Protein AF-A0A2S8WQB1-F1 (afdb_monomer)

pLDDT: mean 84.32, std 13.56, range [41.78, 97.19]

Foldseek 3Di:
DDPPPDDDPPPVVVVVVVVVVVVVVVVVVVVVCVVVVVDDDDDPVVVVVVVVVVVVVVVVQCVCCVVPNHKDALCRVCVVVPNDDSVVVVVCVVVVNFDWDQDPVRGIIGHPD

Mean predicted aligned error: 9.9 Å

Radius of gyration: 19.78 Å; Cα contacts (8 Å, |Δi|>4): 65; chains: 1; bounding box: 48×36×62 Å

Secondary structure (DSSP, 8-state):
--------THHHHHHHHHHHHHHHHHHHHHHHHHHTT------HHHHHHHHHHHHHHHHHHHHHHHHH--EEEHHHHHHHTTS--HHHHHHHHHTTSS--EE-TT--EEEE--

Structure (mmCIF, N/CA/C/O backbone):
data_AF-A0A2S8WQB1-F1
#
_entry.id   AF-A0A2S8WQB1-F1
#
loop_
_atom_site.group_PDB
_atom_site.id
_atom_site.type_symbol
_atom_site.label_atom_id
_atom_site.label_alt_id
_atom_site.label_comp_id
_atom_site.label_asym_id
_atom_site.label_entity_id
_atom_site.label_seq_id
_atom_site.pdbx_PDB_ins_code
_atom_site.Cartn_x
_atom_site.Cartn_y
_atom_site.Cartn_z
_atom_site.occupancy
_atom_site.B_iso_or_equiv
_atom_site.auth_seq_id
_atom_site.auth_comp_id
_atom_site.auth_asym_id
_atom_site.auth_atom_id
_atom_site.pdbx_PDB_model_num
ATOM 1 N N . MET A 1 1 ? -26.348 -22.701 -42.265 1.00 46.88 1 MET A N 1
ATOM 2 C CA . MET A 1 1 ? -25.260 -23.244 -41.428 1.00 46.88 1 MET A CA 1
ATOM 3 C C . MET A 1 1 ? -24.055 -22.340 -41.588 1.00 46.88 1 MET A C 1
ATOM 5 O O . MET A 1 1 ? -23.451 -22.379 -42.647 1.00 46.88 1 MET A O 1
ATOM 9 N N . SER A 1 2 ? -23.821 -21.483 -40.596 1.00 41.78 2 SER A N 1
ATOM 10 C CA . SER A 1 2 ? -22.532 -20.886 -40.214 1.00 41.78 2 SER A CA 1
ATOM 11 C C . SER A 1 2 ? -22.824 -20.047 -38.972 1.00 41.78 2 SER A C 1
ATOM 13 O O . SER A 1 2 ? -23.159 -18.871 -39.075 1.00 41.78 2 SER A O 1
ATOM 15 N N . ASP A 1 3 ? -22.801 -20.700 -37.810 1.00 42.00 3 ASP A N 1
ATOM 16 C CA . ASP A 1 3 ? -22.753 -20.016 -36.519 1.00 42.00 3 ASP A CA 1
ATOM 17 C C . ASP A 1 3 ? -21.367 -19.378 -36.389 1.00 42.00 3 ASP A C 1
ATOM 19 O O . ASP A 1 3 ? -20.368 -20.054 -36.134 1.00 42.00 3 ASP A O 1
ATOM 23 N N . SER A 1 4 ? -21.299 -18.067 -36.607 1.00 42.66 4 SER A N 1
ATOM 24 C CA . SER A 1 4 ? -20.153 -17.263 -36.199 1.00 42.66 4 SER A CA 1
ATOM 25 C C . SER A 1 4 ? -20.212 -17.116 -34.684 1.00 42.66 4 SER A C 1
ATOM 27 O O . SER A 1 4 ? -20.976 -16.312 -34.157 1.00 42.66 4 SER A O 1
ATOM 29 N N . ILE A 1 5 ? -19.419 -17.925 -33.986 1.00 49.88 5 ILE A N 1
ATOM 30 C CA . ILE A 1 5 ? -19.194 -17.795 -32.547 1.00 49.88 5 ILE A CA 1
ATOM 31 C C . ILE A 1 5 ? -18.514 -16.444 -32.302 1.00 49.88 5 ILE A C 1
ATOM 33 O O . ILE A 1 5 ? -17.320 -16.276 -32.564 1.00 49.88 5 ILE A O 1
ATOM 37 N N . ASP A 1 6 ? -19.295 -15.491 -31.804 1.00 47.50 6 ASP A N 1
ATOM 38 C CA . ASP A 1 6 ? -18.831 -14.224 -31.254 1.00 47.50 6 ASP A CA 1
ATOM 39 C C . ASP A 1 6 ? -17.939 -14.519 -30.038 1.00 47.50 6 ASP A C 1
ATOM 41 O O . ASP A 1 6 ? -18.397 -14.956 -28.979 1.00 47.50 6 ASP A O 1
ATOM 45 N N . ARG A 1 7 ? -16.619 -14.396 -30.218 1.00 48.97 7 ARG A N 1
ATOM 46 C CA . ARG A 1 7 ? -15.655 -14.543 -29.122 1.00 48.97 7 ARG A CA 1
ATOM 47 C C . ARG A 1 7 ? -15.644 -13.241 -28.319 1.00 48.97 7 ARG A C 1
ATOM 49 O O . ARG A 1 7 ? -15.427 -12.186 -28.913 1.00 48.97 7 ARG A O 1
ATOM 56 N N . PRO A 1 8 ? -15.766 -13.287 -26.983 1.00 45.09 8 PRO A N 1
ATOM 57 C CA . PRO A 1 8 ? -15.817 -12.079 -26.175 1.00 45.09 8 PRO A CA 1
ATOM 58 C C . PRO A 1 8 ? -14.479 -11.330 -26.258 1.00 45.09 8 PRO A C 1
ATOM 60 O O . PRO A 1 8 ? -13.465 -11.774 -25.724 1.00 45.09 8 PRO A O 1
ATOM 63 N N . GLN A 1 9 ? -14.474 -10.162 -26.906 1.00 54.78 9 GLN A N 1
ATOM 64 C CA . GLN A 1 9 ? -13.328 -9.238 -26.933 1.00 54.78 9 GLN A CA 1
ATOM 65 C C . GLN A 1 9 ? -13.112 -8.480 -25.598 1.00 54.78 9 GLN A C 1
ATOM 67 O O . GLN A 1 9 ? -12.197 -7.664 -25.482 1.00 54.78 9 GLN A O 1
ATOM 72 N N . GLY A 1 10 ? -13.936 -8.741 -24.575 1.00 52.25 10 GLY A N 1
ATOM 73 C CA . GLY A 1 10 ? -13.992 -7.965 -23.326 1.00 52.25 10 GLY A CA 1
ATOM 74 C C . GLY A 1 10 ? -12.865 -8.203 -22.309 1.00 52.25 10 GLY A C 1
ATOM 75 O O . GLY A 1 10 ? -12.646 -7.358 -21.445 1.00 52.25 10 GLY A O 1
ATOM 76 N N . ASP A 1 11 ? -12.129 -9.313 -22.402 1.00 58.31 11 ASP A N 1
ATOM 77 C CA . ASP A 1 11 ? -11.156 -9.703 -21.365 1.00 58.31 11 ASP A CA 1
ATOM 78 C C . ASP A 1 11 ? -9.751 -9.111 -21.603 1.00 58.31 11 ASP A C 1
ATOM 80 O O . ASP A 1 11 ? -9.158 -8.486 -20.721 1.00 58.31 11 ASP A O 1
ATOM 84 N N . LYS A 1 12 ? -9.247 -9.181 -22.846 1.00 58.97 12 LYS A N 1
ATOM 85 C CA . LYS A 1 12 ? -7.916 -8.647 -23.201 1.00 58.97 12 LYS A CA 1
ATOM 86 C C . LYS A 1 12 ?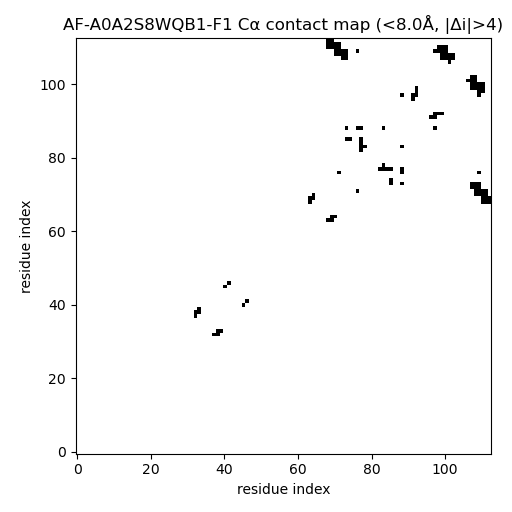 -7.811 -7.136 -23.006 1.00 58.97 12 LYS A C 1
ATOM 88 O O . LYS A 1 12 ? -6.849 -6.668 -22.406 1.00 58.97 12 LYS A O 1
ATOM 93 N N . SER A 1 13 ? -8.829 -6.388 -23.437 1.00 76.69 13 SER A N 1
ATOM 94 C CA . SER A 1 13 ? -8.850 -4.929 -23.282 1.00 76.69 13 SER A CA 1
ATOM 95 C C . SER A 1 13 ? -8.894 -4.511 -21.809 1.00 76.69 13 SER A C 1
ATOM 97 O O . SER A 1 13 ? -8.286 -3.515 -21.428 1.00 76.69 13 SER A O 1
ATOM 99 N N . THR A 1 14 ? -9.555 -5.286 -20.946 1.00 84.69 14 THR A N 1
ATOM 100 C CA . THR A 1 14 ? -9.636 -4.992 -19.510 1.00 84.69 14 THR A CA 1
ATOM 101 C C . THR A 1 14 ? -8.306 -5.247 -18.805 1.00 84.69 14 THR A C 1
ATOM 103 O O . THR A 1 14 ? -7.869 -4.405 -18.016 1.00 84.69 14 THR A O 1
ATOM 106 N N . ALA A 1 15 ? -7.638 -6.360 -19.119 1.00 82.69 15 ALA A N 1
ATOM 107 C CA . ALA A 1 15 ? -6.322 -6.691 -18.578 1.00 82.69 15 ALA A CA 1
ATOM 108 C C . ALA A 1 15 ? -5.240 -5.693 -19.027 1.00 82.69 15 ALA A C 1
ATOM 110 O O . ALA A 1 15 ? -4.453 -5.226 -18.203 1.00 82.69 15 ALA A O 1
ATOM 111 N N . GLU A 1 16 ? -5.236 -5.312 -20.306 1.00 88.38 16 GLU A N 1
ATOM 112 C CA . GLU A 1 16 ? -4.324 -4.299 -20.854 1.00 88.38 16 GLU A CA 1
ATOM 113 C C . GLU A 1 16 ? -4.563 -2.934 -20.202 1.00 88.38 16 GLU A C 1
ATOM 115 O O . GLU A 1 16 ? -3.639 -2.330 -19.662 1.00 88.38 16 GLU A O 1
ATOM 120 N N . ASN A 1 17 ? -5.819 -2.489 -20.126 1.00 89.12 17 ASN A N 1
ATOM 121 C CA . ASN A 1 17 ? -6.163 -1.233 -19.463 1.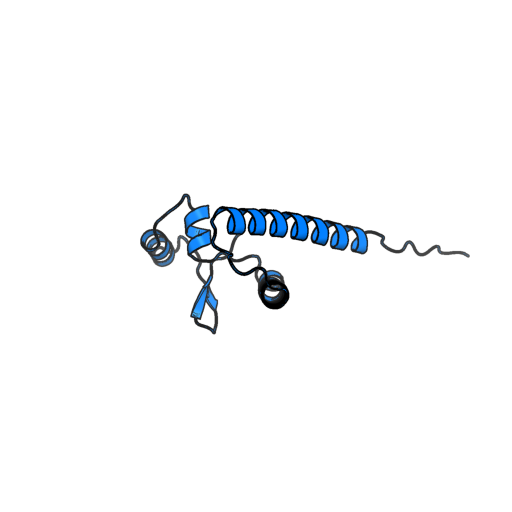00 89.12 17 ASN A CA 1
ATOM 122 C C . ASN A 1 17 ? -5.815 -1.239 -17.965 1.00 89.12 17 ASN A C 1
ATOM 124 O O . ASN A 1 17 ? -5.440 -0.208 -17.405 1.00 89.12 17 ASN A O 1
ATOM 128 N N . TRP A 1 18 ? -5.962 -2.379 -17.283 1.00 87.12 18 TRP A N 1
ATOM 129 C CA . TRP A 1 18 ? -5.532 -2.529 -15.893 1.00 87.12 18 TRP A CA 1
ATOM 130 C C . TRP A 1 18 ? -4.012 -2.410 -15.768 1.00 87.12 18 TRP A C 1
ATOM 132 O O . TRP A 1 18 ? -3.543 -1.645 -14.924 1.00 87.12 18 TRP A O 1
ATOM 142 N N . ARG A 1 19 ? -3.258 -3.091 -16.641 1.00 89.88 19 ARG A N 1
ATOM 143 C CA . ARG A 1 19 ? -1.793 -3.036 -16.680 1.00 89.88 19 ARG A CA 1
ATOM 144 C C . ARG A 1 19 ? -1.297 -1.604 -16.857 1.00 89.88 19 ARG A C 1
ATOM 146 O O . ARG A 1 19 ? -0.473 -1.167 -16.060 1.00 89.88 19 ARG A O 1
ATOM 153 N N . GLU A 1 20 ? -1.820 -0.871 -17.837 1.00 92.94 20 GLU A N 1
ATOM 154 C CA . GLU A 1 20 ? -1.400 0.513 -18.097 1.00 92.94 20 GLU A CA 1
ATOM 155 C C . GLU A 1 20 ? -1.657 1.424 -16.889 1.00 92.94 20 GLU A C 1
ATOM 157 O O . GLU A 1 20 ? -0.760 2.131 -16.435 1.00 92.94 20 GLU A O 1
ATOM 162 N N . ARG A 1 21 ? -2.838 1.331 -16.260 1.00 90.75 21 ARG A N 1
ATOM 163 C CA . ARG A 1 21 ? -3.137 2.116 -15.047 1.00 90.75 21 ARG A CA 1
ATOM 164 C C . ARG A 1 21 ? -2.212 1.785 -13.875 1.00 90.75 21 ARG A C 1
ATOM 166 O O . ARG A 1 21 ? -1.886 2.676 -13.086 1.00 90.75 21 ARG A O 1
ATOM 173 N N . VAL A 1 22 ? -1.825 0.517 -13.728 1.00 89.38 22 VAL A N 1
ATOM 174 C CA . VAL A 1 22 ? -0.881 0.088 -12.688 1.00 89.38 22 VAL A CA 1
ATOM 175 C C . VAL A 1 22 ? 0.513 0.636 -12.977 1.00 89.38 22 VAL A C 1
ATOM 177 O O . VAL A 1 22 ? 1.118 1.201 -12.067 1.00 89.38 22 VAL A O 1
ATOM 180 N N . LEU A 1 23 ? 0.999 0.534 -14.219 1.00 91.44 23 LEU A N 1
ATOM 181 C CA . LEU A 1 23 ? 2.302 1.073 -14.622 1.00 91.44 23 LEU A CA 1
ATOM 182 C C . LEU A 1 23 ? 2.382 2.584 -14.390 1.00 91.44 23 LEU A C 1
ATOM 184 O O . LEU A 1 23 ? 3.320 3.052 -13.746 1.00 91.44 23 LEU A O 1
ATOM 188 N N . ASP A 1 24 ? 1.352 3.325 -14.793 1.00 93.50 24 ASP A N 1
ATOM 189 C CA . ASP A 1 24 ? 1.233 4.763 -14.542 1.00 93.50 24 ASP A CA 1
ATOM 190 C C . ASP A 1 24 ? 1.267 5.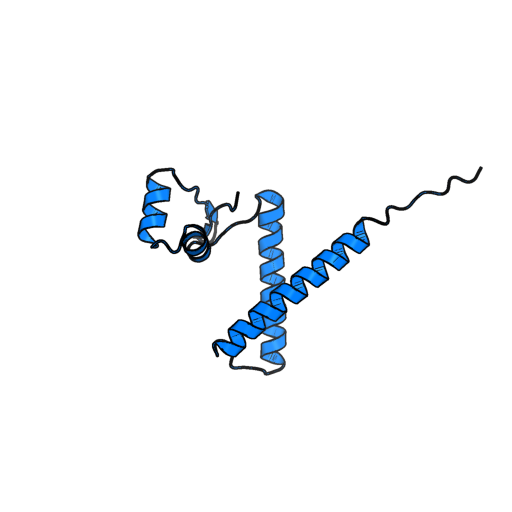105 -13.045 1.00 93.50 24 ASP A C 1
ATOM 192 O O . ASP A 1 24 ? 1.911 6.065 -12.609 1.00 93.50 24 ASP A O 1
ATOM 196 N N . GLY A 1 25 ? 0.542 4.335 -12.230 1.00 91.62 25 GLY A N 1
ATOM 197 C CA . GLY A 1 25 ? 0.502 4.522 -10.781 1.00 91.62 25 GLY A CA 1
ATOM 198 C C . GLY A 1 25 ? 1.845 4.242 -10.110 1.00 91.62 25 GLY A C 1
ATOM 199 O O . GLY A 1 25 ? 2.269 5.011 -9.243 1.00 91.62 25 GLY A O 1
ATOM 200 N N . VAL A 1 26 ? 2.515 3.165 -10.524 1.00 91.06 26 VAL A N 1
ATOM 201 C CA . VAL A 1 26 ? 3.843 2.782 -10.036 1.00 91.06 26 VAL A CA 1
ATOM 202 C C . VAL A 1 26 ? 4.883 3.827 -10.433 1.00 91.06 26 VAL A C 1
ATOM 204 O O . VAL A 1 26 ? 5.623 4.275 -9.557 1.00 91.06 26 VAL A O 1
ATOM 207 N N . GLY A 1 27 ? 4.886 4.282 -11.690 1.00 92.62 27 GLY A N 1
ATOM 208 C CA . GLY A 1 27 ? 5.795 5.322 -12.181 1.00 92.62 27 GLY A CA 1
ATOM 209 C C . GLY A 1 27 ? 5.727 6.591 -11.332 1.00 92.62 27 GLY A C 1
ATOM 210 O O . GLY A 1 27 ? 6.722 6.989 -10.733 1.00 92.62 27 GLY A O 1
ATOM 211 N N . ARG A 1 28 ? 4.518 7.136 -11.123 1.00 93.25 28 ARG A N 1
ATOM 212 C CA . ARG A 1 28 ? 4.322 8.317 -10.260 1.00 93.25 28 ARG A CA 1
ATOM 213 C C . ARG A 1 28 ? 4.825 8.115 -8.831 1.00 93.25 28 ARG A C 1
ATOM 215 O O . ARG A 1 28 ? 5.269 9.066 -8.187 1.00 93.25 28 ARG A O 1
ATOM 222 N N . ARG A 1 29 ? 4.703 6.901 -8.283 1.00 88.62 29 ARG A N 1
ATOM 223 C CA . ARG A 1 29 ? 5.173 6.615 -6.923 1.00 88.62 29 ARG A CA 1
ATOM 224 C C . ARG A 1 29 ? 6.697 6.538 -6.863 1.00 88.62 29 ARG A C 1
ATOM 226 O O . ARG A 1 29 ? 7.261 7.051 -5.897 1.00 88.62 29 ARG A O 1
ATOM 233 N N . LEU A 1 30 ? 7.339 5.947 -7.870 1.00 89.94 30 LEU A N 1
ATOM 234 C CA . LEU A 1 30 ? 8.797 5.923 -7.996 1.00 89.94 30 LEU A CA 1
ATOM 235 C C . LEU A 1 30 ? 9.359 7.341 -8.133 1.00 89.94 30 LEU A C 1
ATOM 237 O O . LEU A 1 30 ? 10.274 7.688 -7.388 1.00 89.94 30 LEU A O 1
ATOM 241 N N . ASP A 1 31 ? 8.738 8.192 -8.956 1.00 91.50 31 ASP A N 1
ATOM 242 C CA . ASP A 1 31 ? 9.126 9.602 -9.096 1.00 91.50 31 ASP A CA 1
ATOM 243 C C . ASP A 1 31 ? 9.111 10.333 -7.745 1.00 91.50 31 ASP A C 1
ATOM 245 O O . ASP A 1 31 ? 10.046 11.055 -7.399 1.00 91.50 31 ASP A O 1
ATOM 249 N N . GLN A 1 32 ? 8.078 10.101 -6.926 1.00 89.06 32 GLN A N 1
ATOM 250 C CA . GLN A 1 32 ? 7.996 10.671 -5.578 1.00 89.06 32 GLN A CA 1
ATOM 251 C C . GLN A 1 32 ? 9.106 10.162 -4.651 1.00 89.06 32 GLN A C 1
ATOM 253 O O . GLN A 1 32 ? 9.640 10.947 -3.871 1.00 89.06 32 GLN A O 1
ATOM 258 N N . MET A 1 33 ? 9.443 8.869 -4.711 1.00 87.38 33 MET A N 1
ATOM 259 C CA . MET A 1 33 ? 10.504 8.273 -3.884 1.00 87.38 33 MET A CA 1
ATOM 260 C C . MET A 1 33 ? 11.898 8.760 -4.298 1.00 87.38 33 MET A C 1
ATOM 262 O O . MET A 1 33 ? 12.766 8.964 -3.448 1.00 87.38 33 MET A O 1
ATOM 266 N N . MET A 1 34 ? 12.109 8.992 -5.595 1.00 87.81 34 MET A N 1
ATOM 267 C CA . MET A 1 34 ? 13.325 9.619 -6.111 1.00 87.81 34 MET A CA 1
ATOM 268 C C . MET A 1 34 ? 13.425 11.080 -5.669 1.00 87.81 34 MET A C 1
ATOM 270 O O . MET A 1 34 ? 14.470 11.506 -5.179 1.00 87.81 34 MET A O 1
ATOM 274 N N . ALA A 1 35 ? 12.328 11.837 -5.773 1.00 90.62 35 ALA A N 1
ATOM 275 C CA . ALA A 1 35 ? 12.277 13.228 -5.331 1.00 90.62 35 ALA A CA 1
ATOM 276 C C . ALA A 1 35 ? 12.524 13.373 -3.818 1.00 90.62 35 ALA A C 1
ATOM 278 O O . ALA A 1 35 ? 13.185 14.322 -3.395 1.00 90.62 35 ALA A O 1
ATOM 279 N N . SER A 1 36 ? 12.049 12.423 -3.000 1.00 88.25 36 SER A N 1
ATOM 280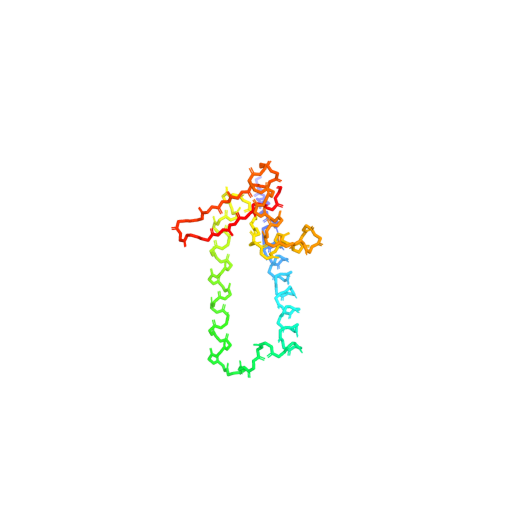 C CA . SER A 1 36 ? 12.295 12.404 -1.550 1.00 88.25 36 SER A CA 1
ATOM 281 C C . SER A 1 36 ? 13.661 11.835 -1.147 1.00 88.25 36 SER A C 1
ATOM 283 O O . SER A 1 36 ? 14.002 11.877 0.034 1.00 88.25 36 SER A O 1
ATOM 285 N N . LYS A 1 37 ? 14.467 11.352 -2.107 1.00 86.81 37 LYS A N 1
ATOM 286 C CA . LYS A 1 37 ? 15.760 10.676 -1.884 1.00 86.81 37 LYS A CA 1
ATOM 287 C C . LYS A 1 37 ? 15.660 9.414 -1.012 1.00 86.81 37 LYS A C 1
ATOM 289 O O . LYS A 1 37 ? 16.641 9.017 -0.390 1.00 86.81 37 LYS A O 1
ATOM 294 N N . GLU A 1 38 ? 14.491 8.773 -0.976 1.00 83.00 38 GLU A N 1
ATOM 295 C CA . GLU A 1 38 ? 14.287 7.477 -0.310 1.00 83.00 38 GLU A CA 1
ATOM 296 C C . GLU A 1 38 ? 14.958 6.329 -1.077 1.00 83.00 38 GLU A C 1
ATOM 298 O O . GLU A 1 38 ? 15.367 5.337 -0.476 1.00 83.00 38 GLU A O 1
ATOM 303 N N . VAL A 1 39 ? 15.097 6.470 -2.399 1.00 80.38 39 VAL A N 1
ATOM 304 C CA . VAL A 1 39 ? 15.822 5.529 -3.259 1.00 80.38 39 VAL A CA 1
ATOM 305 C C . VAL A 1 39 ? 17.107 6.189 -3.731 1.00 80.38 39 VAL A C 1
ATOM 307 O O . VAL A 1 39 ? 17.081 7.231 -4.383 1.00 80.38 39 VAL A O 1
ATOM 310 N N . THR A 1 40 ? 18.237 5.575 -3.394 1.00 81.62 40 THR A N 1
ATOM 311 C CA . THR A 1 40 ? 19.574 6.100 -3.710 1.00 81.62 40 THR A CA 1
ATOM 312 C C . THR A 1 40 ? 20.447 5.108 -4.480 1.00 81.62 40 THR A C 1
ATOM 314 O O . THR A 1 40 ? 21.497 5.496 -4.985 1.00 81.62 40 THR A O 1
ATOM 317 N N . ASN A 1 41 ? 20.016 3.847 -4.610 1.00 87.00 41 ASN A N 1
ATOM 318 C CA . ASN A 1 41 ? 20.735 2.801 -5.335 1.00 87.00 41 ASN A CA 1
ATOM 319 C C . ASN A 1 41 ? 20.032 2.452 -6.655 1.00 87.00 41 ASN A C 1
ATOM 321 O O . ASN A 1 41 ? 18.963 1.838 -6.649 1.00 87.00 41 ASN A O 1
ATOM 325 N N . PHE A 1 42 ? 20.682 2.795 -7.768 1.00 89.12 42 PHE A N 1
ATOM 326 C CA . PHE A 1 42 ? 20.185 2.610 -9.136 1.00 89.12 42 PHE A CA 1
ATOM 327 C C . PHE A 1 42 ? 20.965 1.541 -9.922 1.00 89.12 42 PHE A C 1
ATOM 329 O O . PHE A 1 42 ? 21.035 1.597 -11.147 1.00 89.12 42 PHE A O 1
ATOM 336 N N . SER A 1 43 ? 21.604 0.582 -9.241 1.00 91.44 43 SER A N 1
ATOM 337 C CA . SER A 1 43 ? 22.239 -0.548 -9.926 1.00 91.44 43 SER A CA 1
ATOM 338 C C . SER A 1 43 ? 21.193 -1.465 -10.578 1.00 91.44 43 SER A C 1
ATOM 340 O O . SER A 1 43 ? 20.073 -1.597 -10.084 1.00 91.44 43 SER A O 1
ATOM 342 N N . GLY A 1 44 ? 21.573 -2.176 -11.646 1.00 88.69 44 GLY A N 1
ATOM 343 C CA . GLY A 1 44 ? 20.685 -3.162 -12.282 1.00 88.69 44 GLY A CA 1
ATOM 344 C C . GLY A 1 44 ? 20.289 -4.330 -11.360 1.00 88.69 44 GLY A C 1
ATOM 345 O O . GLY A 1 44 ? 19.272 -4.982 -11.579 1.00 88.69 44 GLY A O 1
ATOM 346 N N . GLU A 1 45 ? 21.061 -4.595 -10.302 1.00 87.94 45 GLU A N 1
ATOM 347 C CA . GLU A 1 45 ? 20.687 -5.552 -9.252 1.00 87.94 45 GLU A CA 1
ATOM 348 C C . GLU A 1 45 ? 19.569 -4.998 -8.356 1.00 87.94 45 GLU A C 1
ATOM 350 O O . GLU A 1 45 ? 18.574 -5.683 -8.124 1.00 87.94 45 GLU A O 1
ATOM 355 N N . SER A 1 46 ? 19.697 -3.738 -7.920 1.00 86.56 46 SER A N 1
ATOM 356 C CA . SER A 1 46 ? 18.677 -3.017 -7.144 1.00 86.56 46 SER A CA 1
ATOM 357 C C . SER A 1 46 ? 17.356 -2.907 -7.914 1.00 86.56 46 SER A C 1
ATOM 359 O O . SER A 1 46 ? 16.281 -3.126 -7.351 1.00 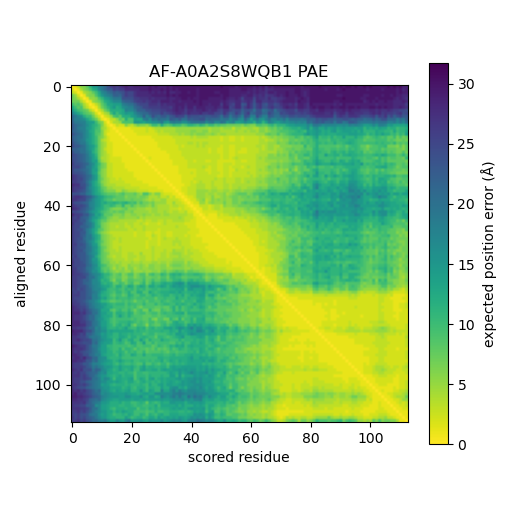86.56 46 SER A O 1
ATOM 361 N N . GLU A 1 47 ? 17.433 -2.651 -9.223 1.00 89.81 47 GLU A N 1
ATOM 362 C CA . GLU A 1 47 ? 16.280 -2.632 -10.128 1.00 89.81 47 GLU A CA 1
ATOM 363 C C . GLU A 1 47 ? 15.534 -3.974 -10.115 1.00 89.81 47 GLU A C 1
ATOM 365 O O . GLU A 1 47 ? 14.348 -4.023 -9.786 1.00 89.81 47 GLU A O 1
ATOM 370 N N . ARG A 1 48 ? 16.233 -5.082 -10.405 1.00 88.81 48 ARG A N 1
ATOM 371 C CA . ARG A 1 48 ? 15.626 -6.425 -10.434 1.00 88.81 48 ARG A CA 1
ATOM 372 C C . ARG A 1 48 ? 15.047 -6.822 -9.082 1.00 88.81 48 ARG A C 1
ATOM 374 O O . ARG A 1 48 ? 13.943 -7.362 -9.029 1.00 88.81 48 ARG A O 1
ATOM 381 N N . ALA A 1 49 ? 15.769 -6.547 -7.997 1.00 85.56 49 ALA A N 1
ATOM 382 C CA . ALA A 1 49 ? 15.297 -6.819 -6.644 1.00 85.56 49 ALA A CA 1
ATOM 383 C C . ALA A 1 49 ? 14.006 -6.045 -6.334 1.00 85.56 49 ALA A C 1
ATOM 385 O O . ALA A 1 49 ? 13.060 -6.617 -5.793 1.00 85.56 49 ALA A O 1
ATOM 386 N N . THR A 1 50 ? 13.934 -4.774 -6.740 1.00 88.12 50 THR A N 1
ATOM 387 C CA . THR A 1 50 ? 12.742 -3.933 -6.568 1.00 88.12 50 THR A CA 1
ATOM 388 C C . THR A 1 50 ? 11.560 -4.471 -7.372 1.00 88.12 50 THR A C 1
ATOM 390 O O . THR A 1 50 ? 10.478 -4.644 -6.815 1.00 88.12 50 THR A O 1
ATOM 393 N N . VAL A 1 51 ? 11.759 -4.794 -8.654 1.00 89.81 51 VAL A N 1
ATOM 394 C CA . VAL A 1 51 ? 10.700 -5.347 -9.517 1.00 89.81 51 VAL A CA 1
ATOM 395 C C . VAL A 1 51 ? 10.142 -6.648 -8.938 1.00 8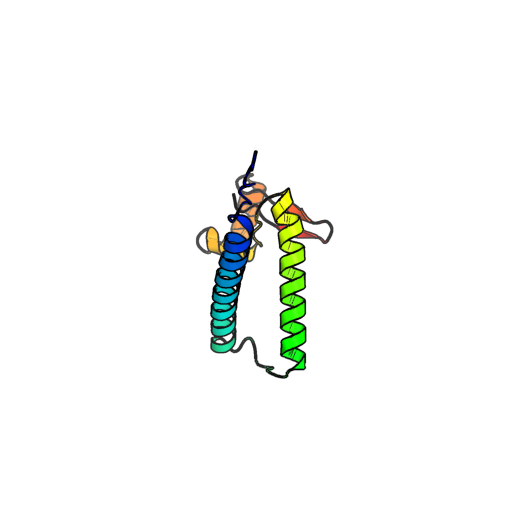9.81 51 VAL A C 1
ATOM 397 O O . VAL A 1 51 ? 8.924 -6.785 -8.820 1.00 89.81 51 VAL A O 1
ATOM 400 N N . ASN A 1 52 ? 11.012 -7.572 -8.521 1.00 89.31 52 ASN A N 1
ATOM 401 C CA . ASN A 1 52 ? 10.588 -8.845 -7.934 1.00 89.31 52 ASN A CA 1
ATOM 402 C C . ASN A 1 52 ? 9.807 -8.634 -6.631 1.00 89.31 52 ASN A C 1
ATOM 404 O O . ASN A 1 52 ? 8.714 -9.173 -6.479 1.00 89.31 52 ASN A O 1
ATOM 408 N N . ALA A 1 53 ? 10.304 -7.780 -5.730 1.00 86.44 53 ALA A N 1
ATOM 409 C CA . ALA A 1 53 ? 9.616 -7.477 -4.477 1.00 86.44 53 ALA A CA 1
ATOM 410 C C . ALA A 1 53 ? 8.227 -6.854 -4.706 1.00 86.44 53 ALA A C 1
ATOM 412 O O . ALA A 1 53 ? 7.270 -7.180 -4.001 1.00 86.44 53 ALA A O 1
ATOM 413 N N . MET A 1 54 ? 8.090 -5.975 -5.704 1.00 86.75 54 MET A N 1
ATOM 414 C CA . MET A 1 54 ? 6.799 -5.387 -6.068 1.00 86.75 54 MET A CA 1
ATOM 415 C C . MET A 1 54 ? 5.844 -6.431 -6.654 1.00 86.75 54 MET A C 1
ATOM 417 O O . MET A 1 54 ? 4.673 -6.453 -6.275 1.00 86.75 54 MET A O 1
ATOM 421 N N . ALA A 1 55 ? 6.327 -7.306 -7.540 1.00 87.69 55 ALA A N 1
ATOM 422 C CA . ALA A 1 55 ? 5.520 -8.380 -8.115 1.00 87.69 55 ALA A CA 1
ATOM 423 C C . ALA A 1 55 ? 5.000 -9.340 -7.031 1.00 87.69 55 ALA A C 1
ATOM 425 O O . ALA A 1 55 ? 3.802 -9.632 -6.990 1.00 87.69 55 ALA A O 1
ATOM 426 N N . ASP A 1 56 ? 5.865 -9.751 -6.103 1.00 85.69 56 ASP A N 1
ATOM 427 C CA . ASP A 1 56 ? 5.495 -10.616 -4.980 1.00 85.69 56 ASP A CA 1
ATOM 428 C C . ASP A 1 56 ? 4.461 -9.949 -4.064 1.00 85.69 56 ASP A C 1
ATOM 430 O O . ASP A 1 56 ? 3.467 -10.574 -3.679 1.00 85.69 56 ASP A O 1
ATOM 434 N N . ALA A 1 57 ? 4.636 -8.657 -3.764 1.00 82.69 57 ALA A N 1
ATOM 435 C CA . ALA A 1 57 ? 3.683 -7.892 -2.963 1.00 82.69 57 ALA A CA 1
ATOM 436 C C . ALA A 1 57 ? 2.309 -7.774 -3.644 1.00 82.69 57 ALA A C 1
ATOM 438 O O . ALA A 1 57 ? 1.280 -7.921 -2.980 1.00 82.69 57 ALA A O 1
ATOM 439 N N . VAL A 1 58 ? 2.273 -7.551 -4.963 1.00 83.06 58 VAL A N 1
ATOM 440 C CA . VAL A 1 58 ? 1.024 -7.513 -5.742 1.00 83.06 58 VAL A CA 1
ATOM 441 C C . VAL A 1 58 ? 0.331 -8.874 -5.723 1.00 83.06 58 VAL A C 1
ATOM 443 O O . VAL A 1 58 ? -0.874 -8.937 -5.484 1.00 83.06 58 VAL A O 1
ATOM 446 N N . LEU A 1 59 ? 1.072 -9.970 -5.912 1.00 83.06 59 LEU A N 1
ATOM 447 C CA . LEU A 1 59 ? 0.513 -11.323 -5.853 1.00 83.06 59 LEU A CA 1
ATOM 448 C C . LEU A 1 59 ? -0.065 -11.643 -4.471 1.00 83.06 59 LEU A C 1
ATOM 450 O O . LEU A 1 59 ? -1.167 -12.185 -4.377 1.00 83.06 59 LEU A O 1
ATOM 454 N N . ALA A 1 60 ? 0.653 -11.300 -3.401 1.00 78.69 60 ALA A N 1
ATOM 455 C CA . ALA A 1 60 ? 0.175 -11.493 -2.036 1.00 78.69 60 ALA A CA 1
ATOM 456 C C . ALA A 1 60 ? -1.093 -10.669 -1.757 1.00 78.69 60 ALA A C 1
ATOM 458 O O . ALA A 1 60 ? -2.061 -11.196 -1.205 1.00 78.69 60 ALA A O 1
ATOM 459 N N . ALA A 1 61 ? -1.116 -9.404 -2.192 1.00 76.06 61 ALA A N 1
ATOM 460 C CA . ALA A 1 61 ? -2.271 -8.527 -2.039 1.00 76.06 61 ALA A CA 1
ATOM 461 C C . ALA A 1 61 ? -3.491 -9.037 -2.818 1.00 76.06 61 ALA A C 1
ATOM 463 O O . ALA A 1 61 ? -4.580 -9.097 -2.254 1.00 76.06 61 ALA A O 1
ATOM 464 N N . ASN A 1 62 ? -3.321 -9.465 -4.074 1.00 78.25 62 ASN A N 1
ATOM 465 C CA . ASN A 1 62 ? -4.422 -9.977 -4.897 1.00 78.25 62 ASN A CA 1
ATOM 466 C C . ASN A 1 62 ? -5.077 -11.216 -4.277 1.00 78.25 62 ASN A C 1
ATOM 468 O O . ASN A 1 62 ? -6.297 -11.261 -4.177 1.00 78.25 62 ASN A O 1
ATOM 472 N N . ARG A 1 63 ? -4.297 -12.171 -3.744 1.00 77.19 63 ARG A N 1
ATOM 473 C CA . ARG A 1 63 ? -4.862 -13.366 -3.080 1.00 77.19 63 ARG A CA 1
ATOM 474 C C . ARG A 1 63 ? -5.786 -13.024 -1.910 1.00 77.19 63 ARG A C 1
ATOM 476 O O . ARG A 1 63 ? -6.774 -13.719 -1.682 1.00 77.19 63 ARG A O 1
ATOM 483 N N . ILE A 1 64 ? -5.442 -11.992 -1.140 1.00 71.81 64 ILE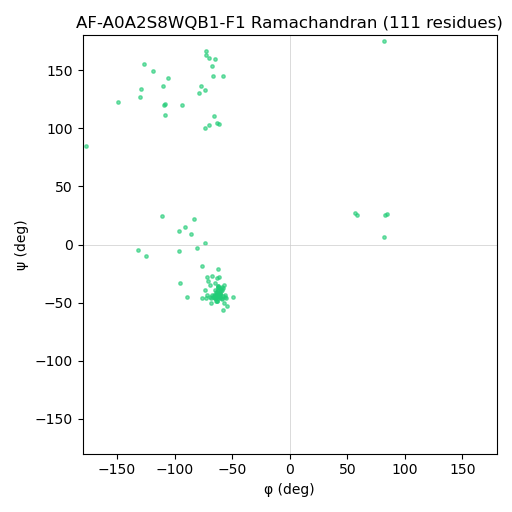 A N 1
ATOM 484 C CA . ILE A 1 64 ? -6.259 -11.532 -0.012 1.00 71.81 64 ILE A CA 1
ATOM 485 C C . ILE A 1 64 ? -7.468 -10.748 -0.538 1.00 71.81 64 ILE A C 1
ATOM 487 O O . ILE A 1 64 ? -8.596 -11.001 -0.112 1.00 71.81 64 ILE A O 1
ATOM 491 N N . ASN A 1 65 ? -7.241 -9.842 -1.492 1.00 77.75 65 ASN A N 1
ATOM 492 C CA . ASN A 1 65 ? -8.265 -8.958 -2.039 1.00 77.75 65 ASN A CA 1
ATOM 493 C C . ASN A 1 65 ? -9.369 -9.715 -2.787 1.00 77.75 65 ASN A C 1
ATOM 495 O O . ASN A 1 65 ? -10.537 -9.374 -2.618 1.00 77.75 65 ASN A O 1
ATOM 499 N N . ASP A 1 66 ? -9.032 -10.761 -3.542 1.00 76.69 66 ASP A N 1
ATOM 500 C CA . ASP A 1 66 ? -10.011 -11.572 -4.279 1.00 76.69 66 ASP A CA 1
ATOM 501 C C . ASP A 1 66 ? -10.998 -12.278 -3.341 1.00 76.69 66 ASP A C 1
ATOM 503 O O . ASP A 1 66 ? -12.143 -12.539 -3.704 1.00 76.69 66 ASP A O 1
ATOM 507 N N . ARG A 1 67 ? -10.568 -12.584 -2.111 1.00 73.25 67 ARG A N 1
ATOM 508 C CA . ARG A 1 67 ? -11.390 -13.297 -1.130 1.00 73.25 67 ARG A CA 1
ATOM 509 C C . ARG A 1 67 ? -12.127 -12.369 -0.169 1.00 73.25 67 ARG A C 1
ATOM 511 O O . ARG A 1 67 ? -13.198 -12.732 0.310 1.00 73.25 67 ARG A O 1
ATOM 518 N N . LEU A 1 68 ? -11.533 -11.228 0.174 1.00 74.12 68 LEU A N 1
ATOM 519 C CA . LEU A 1 68 ? -11.962 -10.404 1.308 1.00 74.12 68 LEU A CA 1
ATOM 520 C C . LEU A 1 68 ? -12.120 -8.911 0.974 1.00 74.12 68 LEU A C 1
ATOM 522 O O . LEU A 1 68 ? -12.574 -8.158 1.830 1.00 74.12 68 LEU A O 1
ATOM 526 N N . GLY A 1 69 ? -11.770 -8.473 -0.238 1.00 78.00 69 GLY A N 1
ATOM 527 C CA . GLY A 1 69 ? -11.709 -7.059 -0.615 1.00 78.00 69 GLY A CA 1
ATOM 528 C C . GLY A 1 69 ? -10.406 -6.373 -0.188 1.00 78.00 69 GLY A C 1
ATOM 529 O O . GLY A 1 69 ? -9.550 -6.966 0.464 1.00 78.00 69 GLY A O 1
ATOM 530 N N . ALA A 1 70 ? -10.228 -5.112 -0.590 1.00 85.50 70 ALA A N 1
ATOM 531 C CA . ALA A 1 70 ? -9.000 -4.365 -0.320 1.00 85.50 70 ALA A CA 1
ATOM 532 C C . ALA A 1 70 ? -8.792 -4.086 1.179 1.00 85.50 70 ALA A C 1
ATOM 534 O O . ALA A 1 70 ? -9.740 -3.786 1.905 1.00 85.50 70 ALA A O 1
ATOM 535 N N . PHE A 1 71 ? -7.531 -4.105 1.620 1.00 88.81 71 PHE A N 1
ATOM 536 C CA . PHE A 1 71 ? -7.137 -3.752 2.985 1.00 88.81 71 PHE A CA 1
ATOM 537 C C . PHE A 1 71 ? -6.196 -2.550 3.031 1.00 88.81 71 PHE A C 1
ATOM 539 O O . PHE A 1 71 ? -5.354 -2.328 2.161 1.00 88.81 71 PHE A O 1
ATOM 546 N N . TYR A 1 72 ? -6.298 -1.800 4.120 1.00 91.25 72 TYR A N 1
ATOM 547 C CA . TYR A 1 72 ? -5.388 -0.742 4.505 1.00 91.25 72 TYR A CA 1
ATOM 548 C C . TYR A 1 72 ? -4.499 -1.182 5.661 1.00 91.25 72 TYR A C 1
ATOM 550 O O . TYR A 1 72 ? -4.931 -1.846 6.602 1.00 91.25 72 TYR A O 1
ATOM 558 N N . THR A 1 73 ? -3.246 -0.739 5.618 1.00 90.81 73 THR A N 1
ATOM 559 C CA . THR A 1 73 ? -2.358 -0.758 6.781 1.00 90.81 73 THR A CA 1
ATOM 560 C C . THR A 1 73 ? -2.780 0.319 7.781 1.00 90.81 73 THR A C 1
ATOM 562 O O . THR A 1 73 ? -3.454 1.289 7.420 1.00 90.81 73 THR A O 1
ATOM 565 N N . THR A 1 74 ? -2.318 0.216 9.030 1.00 92.69 74 THR A N 1
ATOM 566 C CA . THR A 1 74 ? -2.536 1.250 10.059 1.00 92.69 74 THR A CA 1
ATOM 567 C C . THR A 1 74 ? -2.183 2.653 9.563 1.00 92.69 74 THR A C 1
ATOM 569 O O . THR A 1 74 ? -2.948 3.595 9.763 1.00 92.69 74 THR A O 1
ATOM 572 N N . ASP A 1 75 ? -1.043 2.818 8.887 1.00 92.38 75 ASP A N 1
ATOM 573 C CA . ASP A 1 75 ? -0.619 4.136 8.409 1.00 92.38 75 ASP A CA 1
ATOM 574 C C . ASP A 1 75 ? -1.477 4.643 7.246 1.00 92.38 75 ASP A C 1
ATOM 576 O O . ASP A 1 75 ? -1.721 5.849 7.149 1.00 92.38 75 ASP A O 1
ATOM 580 N N . ARG A 1 76 ? -2.010 3.748 6.402 1.00 93.00 76 ARG A N 1
ATOM 581 C CA . ARG A 1 76 ? -2.974 4.137 5.369 1.00 93.00 76 ARG A CA 1
ATOM 582 C C . ARG A 1 76 ? -4.312 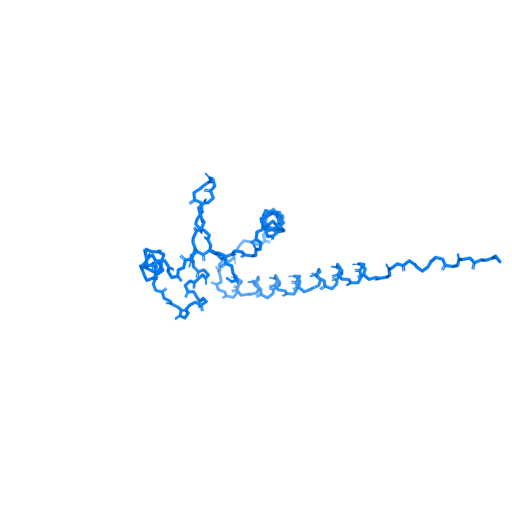4.553 5.978 1.00 93.00 76 ARG A C 1
ATOM 584 O O . ARG A 1 76 ? -4.812 5.612 5.612 1.00 93.00 76 ARG A O 1
ATOM 591 N N . VAL A 1 77 ? -4.840 3.796 6.941 1.00 94.81 77 VAL A N 1
ATOM 592 C CA . VAL A 1 77 ? -6.076 4.147 7.664 1.00 94.81 77 VAL A CA 1
ATOM 593 C C . VAL A 1 77 ? -5.969 5.514 8.319 1.00 94.81 77 VAL A C 1
ATOM 595 O O . VAL A 1 77 ? -6.877 6.329 8.187 1.00 94.81 77 VAL A O 1
ATOM 598 N N . ARG A 1 78 ? -4.844 5.808 8.980 1.00 96.31 78 ARG A N 1
ATOM 599 C CA . ARG A 1 78 ? -4.611 7.124 9.591 1.00 96.31 78 ARG A CA 1
ATOM 600 C C . ARG A 1 78 ? -4.763 8.254 8.585 1.00 96.31 78 ARG A C 1
ATOM 602 O O . ARG A 1 78 ? -5.431 9.237 8.883 1.00 96.31 78 ARG A O 1
ATOM 609 N N . LYS A 1 79 ? -4.162 8.106 7.400 1.00 94.75 79 LYS A N 1
ATOM 610 C CA . LYS A 1 79 ? -4.245 9.100 6.322 1.00 94.75 79 LYS A CA 1
ATOM 611 C C . LYS A 1 79 ? -5.673 9.238 5.791 1.00 94.75 79 LYS A C 1
ATOM 613 O O . LYS A 1 79 ? -6.147 10.358 5.662 1.00 94.75 79 LYS A O 1
ATOM 618 N N . VAL A 1 80 ? -6.361 8.121 5.539 1.00 93.69 80 VAL A N 1
ATOM 619 C CA . VAL A 1 80 ? -7.750 8.113 5.038 1.00 93.69 80 VAL A CA 1
ATOM 620 C C . VAL A 1 80 ? -8.712 8.767 6.034 1.00 93.69 80 VAL A C 1
ATOM 622 O O . VAL A 1 80 ? -9.591 9.519 5.632 1.00 93.69 80 VAL A O 1
ATOM 625 N N . LEU A 1 81 ? -8.508 8.560 7.335 1.00 93.62 81 LEU A N 1
ATOM 626 C CA . LEU A 1 81 ? -9.335 9.140 8.397 1.00 93.62 81 LEU A CA 1
ATOM 627 C C . LEU A 1 81 ? -8.937 10.580 8.780 1.00 93.62 81 LEU A C 1
ATOM 629 O O . LEU A 1 81 ? -9.236 11.015 9.890 1.00 93.62 81 LEU A O 1
ATOM 633 N N . GLY A 1 82 ? -8.260 11.320 7.897 1.00 94.62 82 GLY A N 1
ATOM 634 C CA . GLY A 1 82 ? -7.915 12.731 8.118 1.00 94.62 82 GLY A CA 1
ATOM 635 C C . GLY A 1 82 ? -6.631 12.967 8.920 1.00 94.62 82 GLY A C 1
ATOM 636 O O . GLY A 1 82 ? -6.497 13.990 9.580 1.00 94.62 82 GLY A O 1
ATOM 637 N N . GLY A 1 83 ? -5.683 12.028 8.894 1.00 94.62 83 GLY A N 1
ATOM 638 C CA . GLY A 1 83 ? -4.372 12.187 9.537 1.00 94.62 83 GLY A CA 1
ATOM 639 C C . GLY A 1 83 ? -4.344 11.875 11.037 1.00 94.62 83 GLY A C 1
ATOM 640 O O . GLY A 1 83 ? -3.478 12.372 11.752 1.00 94.62 83 GLY A O 1
ATOM 641 N N . ILE A 1 84 ? -5.263 11.042 11.531 1.00 96.31 84 ILE A N 1
ATOM 642 C CA . ILE A 1 84 ? -5.376 10.736 12.966 1.00 96.31 84 ILE A CA 1
ATOM 643 C C . ILE A 1 84 ? -4.156 9.987 13.535 1.00 96.31 84 ILE A C 1
ATOM 645 O O . ILE A 1 84 ? -3.372 9.339 12.828 1.00 96.31 84 ILE A O 1
ATOM 649 N N . SER A 1 85 ? -3.998 10.050 14.859 1.00 96.88 85 SER A N 1
ATOM 650 C CA . SER A 1 85 ? -2.944 9.326 15.572 1.00 96.88 85 SER A CA 1
ATOM 651 C C . SER A 1 85 ? -3.191 7.810 15.587 1.00 96.88 85 SER A C 1
ATOM 653 O O . SER A 1 85 ? -4.315 7.333 15.415 1.00 96.88 85 SER A O 1
ATOM 655 N N . ARG A 1 86 ? -2.131 7.028 15.841 1.00 94.81 86 ARG A N 1
ATOM 656 C CA . ARG A 1 86 ? -2.242 5.571 16.051 1.00 94.81 86 ARG A CA 1
ATOM 657 C C . ARG A 1 86 ? -3.125 5.234 17.256 1.00 94.81 86 ARG A C 1
ATOM 659 O O . ARG A 1 86 ? -3.908 4.295 17.186 1.00 94.81 86 ARG A O 1
ATOM 666 N N . GLN A 1 87 ? -3.044 6.023 18.329 1.00 96.06 87 GLN A N 1
ATOM 667 C CA . GLN A 1 87 ? -3.901 5.863 19.509 1.00 96.06 87 GLN A CA 1
ATOM 668 C C . GLN A 1 87 ? -5.379 6.051 19.152 1.00 96.06 87 GLN A C 1
ATOM 670 O O . GLN A 1 87 ? -6.197 5.211 19.507 1.00 96.06 87 GLN A O 1
ATOM 675 N N . ALA A 1 88 ? -5.703 7.065 18.348 1.00 96.75 88 ALA A N 1
ATOM 676 C CA . ALA A 1 88 ? -7.070 7.325 17.911 1.00 96.75 88 ALA A CA 1
ATOM 677 C C . ALA A 1 88 ? -7.623 6.227 16.975 1.00 96.75 88 ALA A C 1
ATOM 679 O O . ALA A 1 88 ? -8.836 6.016 16.917 1.00 96.75 88 ALA A O 1
ATOM 680 N N . VAL A 1 89 ? -6.761 5.519 16.233 1.00 96.31 89 VAL A N 1
ATOM 681 C CA . VAL A 1 89 ? -7.141 4.289 15.510 1.00 96.31 89 VAL A CA 1
ATOM 682 C C . VAL A 1 89 ? -7.453 3.171 16.506 1.00 96.31 89 VAL A C 1
ATOM 684 O O . VAL A 1 89 ? -8.522 2.571 16.430 1.00 96.31 89 VAL A O 1
ATOM 687 N N . SER A 1 90 ? -6.563 2.921 17.469 1.00 95.50 90 SER A N 1
ATOM 688 C CA . SER A 1 90 ? -6.755 1.888 18.497 1.00 95.50 90 SER A CA 1
ATOM 689 C C . SER A 1 90 ? -8.018 2.103 19.331 1.00 95.50 90 SER A C 1
ATOM 691 O O . SER A 1 90 ? -8.727 1.144 19.623 1.00 95.50 90 SER A O 1
ATOM 693 N N . GLU A 1 91 ? -8.338 3.348 19.683 1.00 97.19 91 GLU A N 1
ATOM 694 C CA . GLU A 1 91 ? -9.580 3.702 20.377 1.00 97.19 91 GLU A CA 1
ATOM 695 C C . GLU A 1 91 ? -10.814 3.403 19.530 1.00 97.19 91 GLU A C 1
ATOM 697 O O . GLU A 1 91 ? -11.783 2.845 20.035 1.00 97.19 91 GLU A O 1
ATOM 702 N N . ARG A 1 92 ? -10.782 3.709 18.227 1.00 96.75 92 ARG A N 1
ATOM 703 C CA . ARG A 1 92 ? -11.886 3.364 17.320 1.00 96.75 92 ARG A CA 1
ATOM 704 C C . ARG A 1 92 ? -12.086 1.855 17.222 1.00 96.75 92 ARG A C 1
ATOM 706 O O . ARG A 1 92 ? -13.231 1.420 17.227 1.00 96.75 92 ARG A O 1
ATOM 713 N N . VAL A 1 93 ? -11.007 1.070 17.188 1.00 96.69 93 VAL A N 1
ATOM 714 C CA . VAL A 1 93 ? -11.094 -0.401 17.230 1.00 96.69 93 VAL A CA 1
ATOM 715 C C . VAL A 1 93 ? -11.697 -0.866 18.554 1.00 96.69 93 VAL A C 1
ATOM 717 O O . VAL A 1 93 ? -12.640 -1.647 18.549 1.00 96.69 93 VAL A O 1
ATOM 720 N N . ARG A 1 94 ? -11.205 -0.349 19.689 1.00 96.56 94 ARG A N 1
ATOM 721 C CA . ARG A 1 94 ? -11.714 -0.694 21.028 1.00 96.56 94 ARG A CA 1
ATOM 722 C C . ARG A 1 94 ? -13.201 -0.364 21.185 1.00 96.56 94 ARG A C 1
ATOM 724 O O . ARG A 1 94 ? -13.924 -1.113 21.827 1.00 96.56 94 ARG A O 1
ATOM 731 N N . ASN A 1 95 ? -13.644 0.733 20.580 1.00 96.81 95 ASN A N 1
ATOM 732 C CA . ASN A 1 95 ? -15.023 1.208 20.643 1.00 96.81 95 ASN A CA 1
ATOM 733 C C . ASN A 1 95 ? -15.903 0.651 19.507 1.00 96.81 95 ASN A C 1
ATOM 735 O O . ASN A 1 95 ? -16.972 1.201 19.258 1.00 96.81 95 ASN A O 1
ATOM 739 N N . ASN A 1 96 ? -15.463 -0.391 18.789 1.00 95.25 96 ASN A N 1
ATOM 740 C CA . ASN A 1 96 ? -16.200 -1.030 17.687 1.00 95.25 96 ASN A CA 1
ATOM 741 C C . ASN A 1 96 ? -16.605 -0.079 16.543 1.00 95.25 96 ASN A C 1
ATOM 743 O O . ASN A 1 96 ? -17.578 -0.314 15.833 1.00 95.25 96 ASN A O 1
ATOM 747 N N . ARG A 1 97 ? -15.848 1.004 16.343 1.00 95.25 97 ARG A N 1
ATOM 748 C CA . ARG A 1 97 ? -16.039 1.971 15.248 1.00 95.25 97 ARG A CA 1
ATOM 749 C C . ARG A 1 97 ? -15.143 1.703 14.042 1.00 95.25 97 ARG A C 1
ATOM 751 O O . ARG A 1 97 ? -15.233 2.423 13.053 1.00 95.25 97 ARG A O 1
ATOM 758 N N . LEU A 1 98 ? -14.232 0.739 14.149 1.00 94.69 98 LEU A N 1
ATOM 759 C CA . LEU A 1 98 ? -13.310 0.366 13.085 1.00 94.69 98 LEU A CA 1
ATOM 760 C C . LEU A 1 98 ? -12.984 -1.126 13.186 1.00 94.69 98 LEU A C 1
ATOM 762 O O . LEU A 1 98 ? -12.489 -1.579 14.219 1.00 94.69 98 LEU A O 1
ATOM 766 N N . LEU A 1 99 ? -13.247 -1.874 12.114 1.00 93.81 99 LEU A N 1
ATOM 767 C CA . LEU A 1 99 ? -12.935 -3.298 12.050 1.00 93.81 99 LEU A CA 1
ATOM 768 C C . LEU A 1 99 ? -11.440 -3.504 11.794 1.00 93.81 99 LEU A C 1
ATOM 770 O O . LEU A 1 99 ? -10.843 -2.840 10.949 1.00 93.81 99 LEU A O 1
ATOM 774 N N . ARG A 1 100 ? -10.847 -4.452 12.519 1.00 93.69 100 ARG A N 1
ATOM 775 C CA . ARG A 1 100 ? -9.434 -4.810 12.411 1.00 93.69 100 ARG A CA 1
ATOM 776 C C . ARG A 1 100 ? -9.292 -6.314 12.233 1.00 93.69 100 ARG A C 1
ATOM 778 O O . ARG A 1 100 ? -9.872 -7.074 13.004 1.00 93.69 100 ARG A O 1
ATOM 785 N N . VAL A 1 101 ? -8.455 -6.716 11.286 1.00 89.81 101 VAL A N 1
ATOM 786 C CA . VAL A 1 101 ? -8.016 -8.098 11.094 1.00 89.81 101 VAL A CA 1
ATOM 787 C C . VAL A 1 101 ? -6.545 -8.193 11.478 1.00 89.81 101 VAL A C 1
ATOM 789 O O . VAL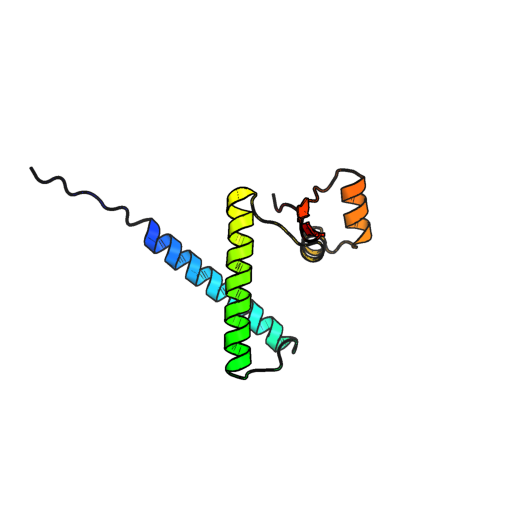 A 1 101 ? -5.750 -7.321 11.129 1.00 89.81 101 VAL A O 1
ATOM 792 N N . THR A 1 102 ? -6.190 -9.249 12.202 1.00 89.19 102 THR A N 1
ATOM 793 C CA . THR A 1 102 ? -4.794 -9.622 12.428 1.00 89.19 102 THR A CA 1
ATOM 794 C C . THR A 1 102 ? -4.527 -10.882 11.622 1.00 89.19 102 THR A C 1
ATOM 796 O O . THR A 1 102 ? -5.220 -11.884 11.797 1.00 89.19 102 THR A O 1
ATOM 799 N N . THR A 1 103 ? -3.571 -10.816 10.705 1.00 83.06 103 THR A N 1
ATOM 800 C CA . THR A 1 103 ? -3.147 -11.959 9.892 1.00 83.06 103 THR A CA 1
ATOM 801 C C . THR A 1 103 ? -2.347 -12.961 10.734 1.00 83.06 103 THR A C 1
ATOM 803 O O . THR A 1 103 ? -1.935 -12.663 11.857 1.00 83.06 103 THR A O 1
ATOM 806 N N . ALA A 1 104 ? -2.125 -14.169 10.207 1.00 80.69 104 ALA A N 1
ATOM 807 C CA . ALA A 1 104 ? -1.418 -15.234 10.929 1.00 80.69 104 ALA A CA 1
ATOM 808 C C . ALA A 1 104 ? 0.037 -14.868 11.294 1.00 80.69 104 ALA A C 1
ATOM 810 O O . ALA A 1 104 ? 0.557 -15.341 12.298 1.00 80.69 104 ALA A O 1
ATOM 811 N N . ASP A 1 105 ? 0.667 -13.995 10.510 1.00 81.44 105 ASP A N 1
ATOM 812 C CA . ASP A 1 105 ? 1.994 -13.411 10.739 1.00 81.44 105 ASP A CA 1
ATOM 813 C C . ASP A 1 105 ? 1.965 -12.150 11.631 1.00 81.44 105 ASP A C 1
ATOM 815 O O . ASP A 1 105 ? 2.976 -11.474 11.799 1.00 81.44 105 ASP A O 1
ATOM 819 N N . GLY A 1 106 ? 0.818 -11.826 12.236 1.00 83.06 106 GLY A N 1
ATOM 820 C CA . GLY A 1 106 ? 0.680 -10.731 13.200 1.00 83.06 106 GLY A CA 1
ATOM 821 C C . GLY A 1 106 ? 0.509 -9.342 12.580 1.00 83.06 106 GLY A C 1
ATOM 822 O O . GLY A 1 106 ? 0.470 -8.350 13.314 1.00 83.06 106 GLY A O 1
ATOM 823 N N . VAL A 1 107 ? 0.373 -9.238 11.254 1.00 85.31 107 VAL A N 1
ATOM 824 C CA . VAL A 1 107 ? 0.148 -7.958 10.574 1.00 85.31 107 VAL A CA 1
ATOM 825 C C . VAL A 1 107 ? -1.283 -7.482 10.813 1.00 85.31 107 VAL A C 1
ATOM 827 O O . VAL A 1 107 ? -2.262 -8.215 10.680 1.00 85.31 107 VAL A O 1
ATOM 830 N N . VAL A 1 108 ? -1.404 -6.208 11.178 1.00 89.56 108 VAL A N 1
ATOM 831 C CA . VAL A 1 108 ? -2.686 -5.553 11.427 1.00 89.56 108 VAL A CA 1
ATOM 832 C C . VAL A 1 108 ? -3.176 -4.861 10.161 1.00 89.56 108 VAL A C 1
ATOM 834 O O . VAL A 1 108 ? -2.534 -3.933 9.658 1.00 89.56 108 VAL A O 1
ATOM 837 N N . LEU A 1 109 ? -4.349 -5.279 9.697 1.00 90.25 109 LEU A N 1
ATOM 838 C CA . LEU A 1 109 ? -5.005 -4.783 8.496 1.00 90.25 109 LEU A CA 1
ATOM 839 C C . LEU A 1 109 ? -6.434 -4.320 8.799 1.00 90.25 109 LEU A C 1
ATOM 841 O O . LEU A 1 109 ? -7.078 -4.772 9.747 1.00 90.25 109 LEU A O 1
ATOM 845 N N . PHE A 1 110 ? -6.935 -3.412 7.969 1.00 92.75 110 PHE A N 1
ATOM 846 C CA . PHE A 1 110 ? -8.263 -2.819 8.088 1.00 92.75 110 PHE A CA 1
ATOM 847 C C . PHE A 1 110 ? -8.976 -2.912 6.740 1.00 92.75 110 PHE A C 1
ATOM 849 O O . PHE A 1 110 ? -8.392 -2.470 5.752 1.00 92.75 110 PHE A O 1
ATOM 856 N N . PRO A 1 111 ? -10.191 -3.468 6.658 1.00 90.56 111 PRO A N 1
ATOM 857 C CA . PRO A 1 111 ? -10.941 -3.485 5.404 1.00 90.56 111 PRO A CA 1
ATOM 858 C C . PRO A 1 111 ? -11.167 -2.070 4.853 1.00 90.56 111 PRO A C 1
ATOM 860 O O . PRO A 1 111 ? -11.323 -1.119 5.620 1.00 90.56 111 PRO A O 1
ATOM 863 N N . ALA A 1 112 ? -11.150 -1.928 3.529 1.00 87.88 112 ALA A N 1
ATOM 864 C CA . ALA A 1 112 ? -11.260 -0.644 2.831 1.00 87.88 112 ALA A CA 1
ATOM 865 C C . ALA A 1 112 ? -12.690 -0.292 2.362 1.00 87.88 112 ALA A C 1
ATOM 867 O O . ALA A 1 112 ? -12.837 0.639 1.569 1.00 87.88 112 ALA A O 1
ATOM 868 N N . PHE A 1 113 ? -13.710 -1.030 2.811 1.00 80.25 113 PHE A N 1
ATOM 869 C CA . PHE A 1 113 ? -15.123 -0.859 2.450 1.00 80.25 113 PHE A CA 1
ATOM 870 C C . PHE A 1 113 ? -15.991 -0.479 3.653 1.00 80.25 113 PHE A C 1
ATOM 872 O O . PHE A 1 113 ? -15.583 -0.778 4.800 1.00 80.25 113 PHE A O 1
#

Sequence (113 aa):
MSDSIDRPQGDKSTAENWRERVLDGVGRRLDQMMASKEVTNFSGESERATVNAMADAVLAANRINDRLGAFYTTDRVRKVLGGISRQAVSERVRNNRLLRVTTADGVVLFPAF

Nearest PDB structures (foldseek):
  6ama-assembly1_A  TM=8.322E-01  e=1.433E-01  Streptomyces venezuelae
  6ama-assembly1_B  TM=8.156E-01  e=2.000E-01  Streptomyces venezuelae
  6amk-assembly1_A  TM=8.165E-01  e=2.610E-01  Streptomyces venezuelae
  2h09-assembly1_A-2  TM=3.770E-01  e=9.889E-01  Escherichia coli
  2quf-assembly1_A  TM=2.775E-01  e=1.130E+00  unclassified

Solvent-accessible surface area (backbone atoms only — not comparable to full-atom values): 6783 Å² total; per-residue (Å²): 143,80,85,78,78,83,72,82,71,68,57,65,58,50,54,51,55,50,50,52,54,49,51,56,53,49,50,58,51,50,53,50,34,50,73,70,57,76,57,84,72,84,49,74,65,50,49,52,54,48,53,51,55,50,53,54,52,50,54,57,48,47,65,48,28,79,76,73,46,56,68,31,44,66,73,51,48,24,53,75,68,74,62,49,53,73,65,61,50,53,50,30,39,75,67,72,72,41,73,74,47,69,49,97,88,67,50,60,34,25,71,72,121